Protein AF-A0A3C0WL64-F1 (afdb_monomer)

Secondary structure (DSSP, 8-state):
----PPPPEEEESSHHHHHTS-TTT-SEEEEB-GGG-TTPBPPHHHHHHHHTT-

Structure (mmCIF, N/CA/C/O backbone):
data_AF-A0A3C0WL64-F1
#
_entry.id   AF-A0A3C0WL64-F1
#
loop_
_atom_site.group_PDB
_atom_site.id
_atom_site.type_symbol
_atom_site.label_atom_id
_atom_site.label_alt_id
_atom_site.label_comp_id
_atom_site.label_asym_id
_atom_site.label_entity_id
_atom_site.label_seq_id
_atom_site.pdbx_PDB_ins_code
_atom_site.Cartn_x
_atom_site.Cartn_y
_atom_site.Cartn_z
_atom_site.occupancy
_atom_site.B_iso_or_equiv
_atom_site.auth_seq_id
_atom_site.auth_comp_id
_atom_site.auth_asym_id
_atom_site.auth_atom_id
_atom_site.pdbx_PDB_model_num
ATOM 1 N N . MET A 1 1 ? -29.538 9.527 9.189 1.00 49.06 1 MET A N 1
ATOM 2 C CA . MET A 1 1 ? -28.206 9.357 9.804 1.00 49.06 1 MET A CA 1
ATOM 3 C C . MET A 1 1 ? -27.599 8.107 9.199 1.00 49.06 1 MET A C 1
ATOM 5 O O . MET A 1 1 ? -28.138 7.035 9.427 1.00 49.06 1 MET A O 1
ATOM 9 N N . GLY A 1 2 ? -26.596 8.245 8.329 1.00 53.91 2 GLY A N 1
ATOM 10 C CA . GLY A 1 2 ? -25.928 7.083 7.742 1.00 53.91 2 GLY A CA 1
ATOM 11 C C . GLY A 1 2 ? -25.080 6.393 8.804 1.00 53.91 2 GLY A C 1
ATOM 12 O O . GLY A 1 2 ? -24.214 7.027 9.397 1.00 53.91 2 GLY A O 1
ATOM 13 N N . THR A 1 3 ? -25.336 5.117 9.063 1.00 62.53 3 THR A N 1
ATOM 14 C CA . THR A 1 3 ? -24.527 4.252 9.933 1.00 62.53 3 THR A CA 1
ATOM 15 C C . THR A 1 3 ? -23.288 3.760 9.179 1.00 62.53 3 THR A C 1
ATOM 17 O O . THR A 1 3 ? -23.088 2.559 9.023 1.00 62.53 3 THR A O 1
ATOM 20 N N . GLY A 1 4 ? -22.502 4.674 8.607 1.00 63.34 4 GLY A N 1
ATOM 21 C CA . GLY A 1 4 ? -21.293 4.302 7.874 1.00 63.34 4 GLY A CA 1
ATOM 22 C C . GLY A 1 4 ? -20.183 3.952 8.856 1.00 63.34 4 GLY A C 1
ATOM 23 O O . GLY A 1 4 ? -19.659 4.853 9.507 1.00 63.34 4 GLY A O 1
ATOM 24 N N . MET A 1 5 ? -19.839 2.667 8.984 1.00 76.00 5 MET A N 1
ATOM 25 C CA . MET A 1 5 ? -18.570 2.269 9.601 1.00 76.00 5 MET A CA 1
ATOM 26 C C . MET A 1 5 ? -17.433 2.973 8.856 1.00 76.00 5 MET A C 1
ATOM 28 O O . MET A 1 5 ? -17.384 2.953 7.628 1.00 76.00 5 MET A O 1
ATOM 32 N N . THR A 1 6 ? -16.544 3.632 9.593 1.00 85.38 6 THR A N 1
ATOM 33 C CA . THR A 1 6 ? -15.317 4.187 9.023 1.00 85.38 6 THR A CA 1
ATOM 34 C C . THR A 1 6 ? -14.329 3.056 8.798 1.00 85.38 6 THR A C 1
ATOM 36 O O . THR A 1 6 ? -13.954 2.372 9.751 1.00 85.38 6 THR A O 1
ATOM 39 N N . GLU A 1 7 ? -13.894 2.885 7.560 1.00 91.50 7 GLU A N 1
ATOM 40 C CA . GLU A 1 7 ? -12.889 1.897 7.181 1.00 91.50 7 GLU A CA 1
ATOM 41 C C . GLU A 1 7 ? -11.509 2.554 7.076 1.00 91.50 7 GLU A C 1
ATOM 43 O O . GLU A 1 7 ? -11.379 3.702 6.643 1.00 91.50 7 GLU A O 1
ATOM 48 N N . LEU A 1 8 ? -10.469 1.832 7.498 1.00 93.81 8 LEU A N 1
ATOM 49 C CA . LEU A 1 8 ? -9.096 2.323 7.461 1.00 93.81 8 LEU A CA 1
ATOM 50 C C . LEU A 1 8 ? -8.442 1.972 6.122 1.00 93.81 8 LEU A C 1
ATOM 52 O O . LEU A 1 8 ? -8.274 0.797 5.794 1.00 93.81 8 LEU A O 1
ATOM 56 N N . LEU A 1 9 ? -8.021 3.003 5.391 1.00 95.31 9 LEU A N 1
ATOM 57 C CA . LEU A 1 9 ? -7.146 2.888 4.229 1.00 95.31 9 LEU A CA 1
ATOM 58 C C . LEU A 1 9 ? -5.728 3.306 4.619 1.00 95.31 9 LEU A C 1
ATOM 60 O O . LEU A 1 9 ? -5.535 4.373 5.204 1.00 95.31 9 LEU A O 1
ATOM 64 N N . VAL A 1 10 ? -4.737 2.495 4.252 1.00 95.69 10 VAL A N 1
ATOM 65 C CA . VAL A 1 10 ? -3.318 2.806 4.457 1.00 95.69 10 VAL A CA 1
ATOM 66 C C . VAL A 1 10 ? -2.591 2.786 3.119 1.00 95.69 10 VAL A C 1
ATOM 68 O O . VAL A 1 10 ? -2.611 1.778 2.418 1.00 95.69 10 VAL A O 1
ATOM 71 N N . SER A 1 11 ? -1.927 3.893 2.777 1.00 96.44 11 SER A N 1
ATOM 72 C CA . SER A 1 11 ? -1.020 3.931 1.628 1.00 96.44 11 SER A CA 1
ATOM 73 C C . 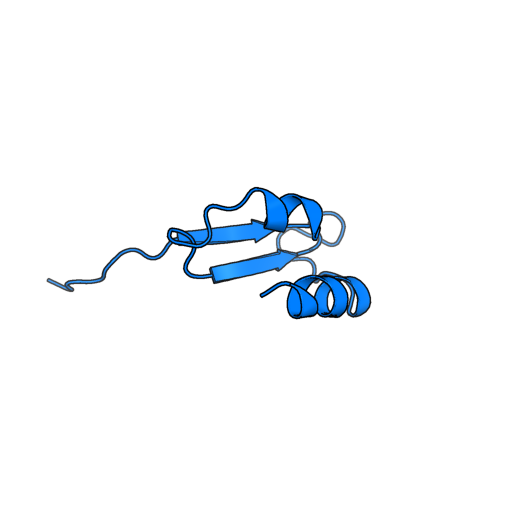SER A 1 11 ? 0.363 3.406 2.016 1.00 96.44 11 SER A C 1
ATOM 75 O O . SER A 1 11 ? 0.974 3.942 2.940 1.00 96.44 11 SER A O 1
ATOM 77 N N . ILE A 1 12 ? 0.880 2.438 1.264 1.00 96.12 12 ILE A N 1
ATOM 78 C CA . ILE A 1 12 ? 2.224 1.874 1.410 1.00 96.12 12 ILE A CA 1
ATOM 79 C C . ILE A 1 12 ? 3.050 2.027 0.130 1.00 96.12 12 ILE A C 1
ATOM 81 O O . ILE A 1 12 ? 2.525 2.197 -0.974 1.00 96.12 12 ILE A O 1
ATOM 85 N N . ARG A 1 13 ? 4.368 1.929 0.291 1.00 95.00 13 ARG A N 1
ATOM 86 C CA . ARG A 1 13 ? 5.374 2.004 -0.777 1.00 95.00 13 ARG A CA 1
ATOM 87 C C . ARG A 1 13 ? 6.213 0.739 -0.888 1.00 95.00 13 ARG A C 1
ATOM 89 O O . ARG A 1 13 ? 7.065 0.650 -1.760 1.00 95.00 13 ARG A O 1
ATOM 96 N N . SER A 1 14 ? 6.051 -0.250 -0.019 1.00 94.00 14 SER A N 1
ATOM 97 C CA . SER A 1 14 ? 6.849 -1.475 -0.107 1.00 94.00 14 SER A CA 1
ATOM 98 C C . SER A 1 14 ? 6.170 -2.649 0.581 1.00 94.00 14 SER A C 1
AT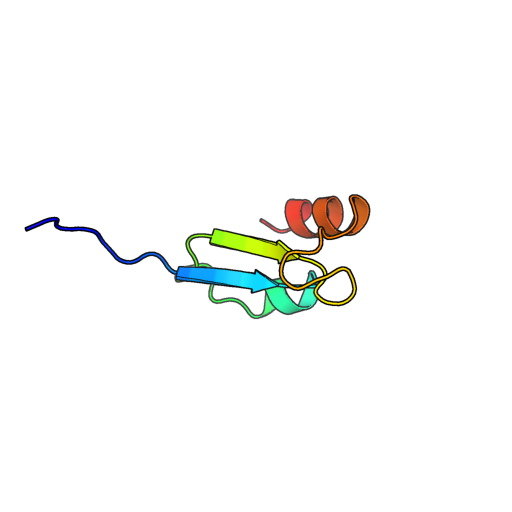OM 100 O O . SER A 1 14 ? 5.279 -2.484 1.411 1.00 94.00 14 SER A O 1
ATOM 102 N N . ALA A 1 15 ? 6.631 -3.854 0.254 1.00 93.69 15 ALA A N 1
ATOM 103 C CA . ALA A 1 15 ? 6.220 -5.063 0.958 1.00 93.69 15 ALA A CA 1
ATOM 104 C C . ALA A 1 15 ? 6.666 -5.078 2.434 1.00 93.69 15 ALA A C 1
ATOM 106 O O . ALA A 1 15 ? 6.043 -5.757 3.245 1.00 93.69 15 ALA A O 1
ATOM 107 N N . ASP A 1 16 ? 7.713 -4.331 2.788 1.00 94.62 16 ASP A N 1
ATOM 108 C CA . ASP A 1 16 ? 8.170 -4.217 4.176 1.00 94.62 16 ASP A CA 1
ATOM 109 C C . ASP A 1 16 ? 7.200 -3.371 5.009 1.00 94.62 16 ASP A C 1
ATOM 111 O O . ASP A 1 16 ? 6.920 -3.700 6.159 1.00 94.62 16 ASP A O 1
ATOM 115 N N . GLU A 1 17 ? 6.623 -2.318 4.416 1.00 94.81 17 GLU A N 1
ATOM 116 C CA . GLU A 1 17 ? 5.565 -1.530 5.057 1.00 94.81 17 GLU A CA 1
ATOM 117 C C . GLU A 1 17 ? 4.290 -2.373 5.251 1.00 94.81 17 GLU A C 1
ATOM 119 O O . GLU A 1 17 ? 3.646 -2.257 6.290 1.00 94.81 17 GLU A O 1
ATOM 124 N N . LEU A 1 18 ? 3.963 -3.286 4.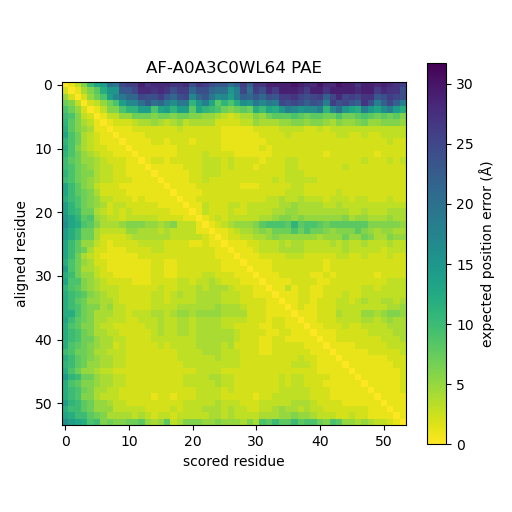321 1.00 94.31 18 LEU A N 1
ATOM 125 C CA . LEU A 1 18 ? 2.857 -4.243 4.492 1.00 94.31 18 LEU A CA 1
ATOM 126 C C . LEU A 1 18 ? 3.064 -5.150 5.717 1.00 94.31 18 LEU A C 1
ATOM 128 O O . LEU A 1 18 ? 2.117 -5.409 6.458 1.00 94.31 18 LEU A O 1
ATOM 132 N N . ALA A 1 19 ? 4.295 -5.620 5.940 1.00 92.88 19 ALA A N 1
ATOM 133 C CA . ALA A 1 19 ? 4.616 -6.581 6.998 1.00 92.88 19 ALA A CA 1
ATOM 134 C C . ALA A 1 19 ? 4.413 -6.031 8.422 1.00 92.88 19 ALA A C 1
ATOM 136 O O . ALA A 1 19 ? 4.305 -6.811 9.366 1.00 92.88 19 ALA A O 1
ATOM 137 N N . VAL A 1 20 ? 4.356 -4.706 8.582 1.00 94.19 20 VAL A N 1
ATOM 138 C CA . VAL A 1 20 ? 4.116 -4.051 9.877 1.00 94.19 20 VAL A CA 1
ATOM 139 C C . VAL A 1 20 ? 2.665 -3.599 10.063 1.00 94.19 20 VAL A C 1
ATOM 141 O O . VAL A 1 20 ? 2.328 -3.081 11.129 1.00 94.19 20 VAL A O 1
ATOM 144 N N . LEU A 1 21 ? 1.798 -3.776 9.057 1.00 92.56 21 LEU A N 1
ATOM 145 C CA . LEU A 1 21 ? 0.394 -3.383 9.166 1.00 92.56 21 LEU A CA 1
ATOM 146 C C . LEU A 1 21 ? -0.396 -4.363 10.047 1.00 92.56 21 LEU A C 1
ATOM 148 O O . LEU A 1 21 ? -0.273 -5.582 9.877 1.00 92.56 21 LEU A O 1
ATOM 152 N N . PRO A 1 22 ? -1.271 -3.853 10.934 1.00 90.69 22 PRO A N 1
ATOM 153 C CA . PRO A 1 22 ? -2.233 -4.682 11.644 1.00 90.69 22 PRO A CA 1
ATOM 154 C C . PRO A 1 22 ? -3.304 -5.171 10.660 1.00 90.69 22 PRO A C 1
ATOM 156 O O . PRO A 1 22 ? -4.234 -4.436 10.328 1.00 90.69 22 PRO A O 1
ATOM 159 N N . GLN A 1 23 ? -3.161 -6.415 10.195 1.00 80.31 23 GLN A N 1
ATOM 160 C CA . GLN A 1 23 ? -4.011 -7.006 9.149 1.00 80.31 23 GLN A CA 1
ATOM 161 C C . GLN A 1 23 ? -5.507 -6.973 9.510 1.00 80.31 23 GLN A C 1
ATOM 163 O O . GLN A 1 23 ? -6.341 -6.744 8.644 1.00 80.31 23 GLN A O 1
ATOM 168 N N . ASP A 1 24 ? -5.844 -7.088 10.797 1.00 86.56 24 ASP A N 1
ATOM 169 C CA . ASP A 1 24 ? -7.235 -7.086 11.273 1.00 86.56 24 ASP A CA 1
ATOM 170 C C . ASP A 1 24 ? -7.872 -5.686 11.351 1.00 86.56 24 ASP A C 1
ATOM 172 O O . ASP A 1 24 ? -9.052 -5.553 11.667 1.00 86.56 24 ASP A O 1
ATOM 176 N N . SER A 1 25 ? -7.096 -4.618 11.137 1.00 89.56 25 SER A N 1
ATOM 177 C CA . SER A 1 25 ? -7.565 -3.230 11.287 1.00 89.56 25 SER A CA 1
ATOM 178 C C . SER A 1 25 ? -7.557 -2.4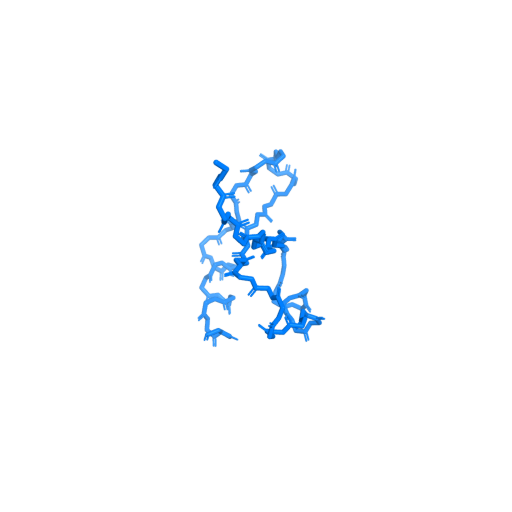33 9.988 1.00 89.56 25 SER A C 1
ATOM 180 O O . SER A 1 25 ? -8.144 -1.354 9.947 1.00 89.56 25 SER A O 1
ATOM 182 N N . VAL A 1 26 ? -6.888 -2.923 8.943 1.00 94.38 26 VAL A N 1
ATOM 183 C CA . VAL A 1 26 ? -6.772 -2.235 7.654 1.00 94.38 26 VAL A CA 1
ATOM 184 C C . VAL A 1 26 ? -7.766 -2.842 6.674 1.00 94.38 26 VAL A C 1
ATOM 186 O O . VAL A 1 26 ? -7.667 -4.011 6.325 1.00 94.38 26 VAL A O 1
ATOM 189 N N . ALA A 1 27 ? -8.711 -2.032 6.206 1.00 93.75 27 ALA A N 1
ATOM 190 C CA . ALA A 1 27 ? -9.692 -2.461 5.216 1.00 93.75 27 ALA A CA 1
ATOM 191 C C . ALA A 1 27 ? -9.125 -2.395 3.792 1.00 93.75 27 ALA A C 1
ATOM 193 O O . ALA A 1 27 ? -9.457 -3.221 2.946 1.00 93.75 27 ALA A O 1
ATOM 194 N N . ILE A 1 28 ? -8.277 -1.394 3.521 1.00 93.69 28 ILE A N 1
ATOM 195 C CA . ILE A 1 28 ? -7.711 -1.157 2.192 1.00 93.69 28 ILE A CA 1
ATOM 196 C C . ILE A 1 28 ? -6.223 -0.842 2.306 1.00 93.69 28 ILE A C 1
ATOM 198 O O . ILE A 1 28 ? -5.816 0.081 3.015 1.00 93.69 28 ILE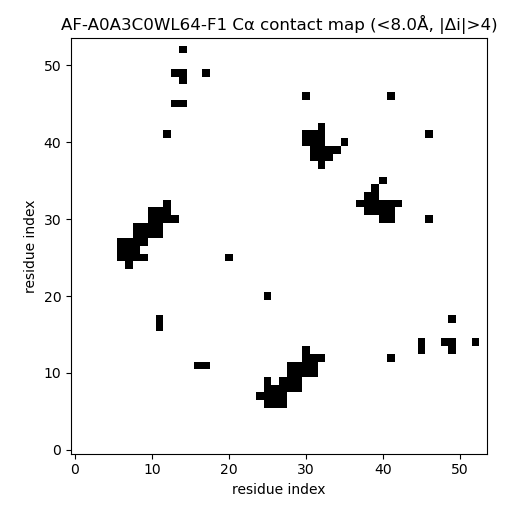 A O 1
ATOM 202 N N . VAL A 1 29 ? -5.420 -1.575 1.540 1.00 94.56 29 VAL A N 1
ATOM 203 C CA . VAL A 1 29 ? -4.008 -1.270 1.308 1.00 94.56 29 VAL A CA 1
ATOM 204 C C . VAL A 1 29 ? -3.881 -0.614 -0.065 1.00 94.56 29 VAL A C 1
ATOM 206 O O . VAL A 1 29 ? -4.146 -1.238 -1.090 1.00 94.56 29 VAL A O 1
ATOM 209 N N . ASP A 1 30 ? -3.487 0.654 -0.079 1.00 95.38 30 ASP A N 1
ATOM 210 C CA . ASP A 1 30 ? -3.223 1.439 -1.286 1.00 95.38 30 ASP A CA 1
ATOM 211 C C . ASP A 1 30 ? -1.719 1.418 -1.593 1.00 95.38 30 ASP A C 1
ATOM 213 O O . ASP A 1 30 ? -0.907 1.739 -0.730 1.00 95.38 30 ASP A O 1
ATOM 217 N N . VAL A 1 31 ? -1.316 1.036 -2.806 1.00 96.00 31 VAL A N 1
ATOM 218 C CA . VAL A 1 31 ? 0.104 0.949 -3.187 1.00 96.00 31 VAL A CA 1
ATOM 219 C C . VAL A 1 31 ? 0.449 2.093 -4.137 1.00 96.00 31 VAL A C 1
ATOM 221 O O . VAL A 1 31 ? 0.024 2.096 -5.296 1.00 96.00 31 VAL A O 1
ATOM 224 N N . LYS A 1 32 ? 1.266 3.046 -3.675 1.00 95.81 32 LYS A N 1
ATOM 225 C CA . LYS A 1 32 ? 1.597 4.263 -4.436 1.00 95.81 32 LYS A CA 1
ATOM 226 C C . LYS A 1 32 ? 3.076 4.632 -4.393 1.00 95.81 32 LYS A C 1
ATOM 228 O O . LYS A 1 32 ? 3.812 4.212 -3.505 1.00 95.81 32 LYS A O 1
ATOM 233 N N . GLU A 1 33 ? 3.482 5.481 -5.332 1.00 95.75 33 GLU A N 1
ATOM 234 C CA . GLU A 1 33 ? 4.826 6.041 -5.458 1.00 95.75 33 GLU A CA 1
ATOM 235 C C . GLU A 1 33 ? 4.778 7.580 -5.381 1.00 95.75 33 GLU A C 1
ATOM 237 O O . GLU A 1 33 ? 4.603 8.252 -6.401 1.00 95.75 33 GLU A O 1
ATOM 242 N N . PRO A 1 34 ? 4.930 8.169 -4.177 1.00 94.25 34 PRO A N 1
ATOM 243 C CA . PRO A 1 34 ? 4.861 9.615 -3.976 1.00 94.25 34 PRO A CA 1
ATOM 244 C C . PRO A 1 34 ? 5.902 10.407 -4.773 1.00 94.25 34 PRO A C 1
ATOM 246 O O . PRO A 1 34 ? 5.680 11.583 -5.067 1.00 94.25 34 PRO A O 1
ATOM 249 N N . SER A 1 35 ? 7.036 9.785 -5.130 1.00 94.94 35 SER A N 1
ATOM 250 C CA . SER A 1 35 ? 8.056 10.434 -5.963 1.00 94.94 35 SER A CA 1
ATOM 251 C C . SER A 1 35 ? 7.597 10.652 -7.411 1.00 94.94 35 SER A C 1
ATOM 253 O O . SER A 1 35 ? 8.094 11.562 -8.072 1.00 94.94 35 SER A O 1
ATOM 255 N N . ALA A 1 36 ? 6.590 9.903 -7.875 1.00 94.56 36 ALA A N 1
ATOM 256 C CA . ALA A 1 36 ? 5.906 10.107 -9.153 1.00 94.56 36 ALA A CA 1
ATOM 257 C C . ALA A 1 36 ? 4.677 11.042 -9.039 1.00 94.56 36 ALA A C 1
ATOM 259 O O . ALA A 1 36 ? 3.914 11.190 -9.995 1.00 94.56 36 ALA A O 1
ATOM 260 N N . GLY A 1 37 ? 4.475 11.678 -7.878 1.00 96.19 37 GLY A N 1
ATOM 261 C CA . GLY A 1 37 ? 3.342 12.550 -7.558 1.00 96.19 37 GLY A CA 1
ATOM 262 C C . GLY A 1 37 ? 2.545 12.047 -6.351 1.00 96.19 37 GLY A C 1
ATOM 263 O O . GLY A 1 37 ? 2.656 10.894 -5.962 1.00 96.19 37 GLY A O 1
ATOM 264 N N . SER A 1 38 ? 1.695 12.895 -5.757 1.00 94.19 38 SER A N 1
ATOM 265 C CA . SER A 1 38 ? 0.953 12.570 -4.514 1.00 94.19 38 SER A CA 1
ATOM 266 C C . SER A 1 38 ? 0.140 11.260 -4.583 1.00 94.19 38 SER A C 1
ATOM 268 O O . SER A 1 38 ? 0.023 10.536 -3.592 1.00 94.19 38 SER A O 1
ATOM 270 N N . LEU A 1 39 ? -0.377 10.943 -5.775 1.00 94.75 39 LEU A N 1
ATOM 271 C CA . LEU A 1 39 ? -1.087 9.703 -6.116 1.00 94.75 39 LEU A CA 1
ATOM 272 C C . LEU A 1 39 ? -0.369 8.947 -7.248 1.00 94.75 39 LEU A C 1
ATOM 274 O O . LEU A 1 39 ? -1.007 8.311 -8.084 1.00 94.75 39 LEU A O 1
ATOM 278 N N . GLY A 1 40 ? 0.954 9.093 -7.329 1.00 96.75 40 GLY A N 1
ATOM 279 C CA . GLY A 1 40 ? 1.765 8.452 -8.353 1.00 96.75 40 GLY A CA 1
ATOM 280 C C . GLY A 1 40 ? 1.602 6.930 -8.293 1.00 96.75 40 GLY A C 1
ATOM 281 O O . GLY A 1 40 ? 1.607 6.364 -7.197 1.00 96.75 40 GLY A O 1
ATOM 282 N N . PRO A 1 41 ? 1.428 6.246 -9.434 1.00 95.94 41 PRO A N 1
ATOM 283 C CA . PRO A 1 41 ? 1.258 4.802 -9.441 1.00 95.94 41 PRO A CA 1
ATOM 284 C C . PRO A 1 41 ? 2.569 4.107 -9.064 1.00 95.94 41 PRO A C 1
ATOM 286 O O . PRO A 1 41 ? 3.635 4.446 -9.578 1.00 95.94 41 PRO A O 1
ATOM 289 N N . ALA A 1 42 ? 2.480 3.094 -8.205 1.00 96.19 42 ALA A N 1
ATOM 290 C CA . ALA A 1 42 ? 3.575 2.153 -8.010 1.00 96.19 42 ALA A CA 1
ATOM 291 C C . ALA A 1 42 ? 3.837 1.323 -9.280 1.00 96.19 42 ALA A C 1
ATOM 293 O O . ALA A 1 42 ? 2.964 1.156 -10.137 1.00 96.19 42 ALA A O 1
ATOM 294 N N . SER A 1 43 ? 5.049 0.780 -9.400 1.00 95.50 43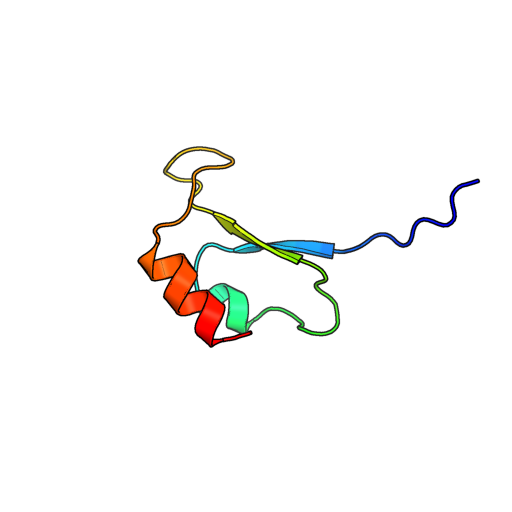 SER A N 1
ATOM 295 C CA . SER A 1 43 ? 5.420 -0.038 -10.561 1.00 95.50 43 SER A CA 1
ATOM 296 C C . SER A 1 43 ? 4.638 -1.366 -10.608 1.00 95.50 43 SER A C 1
ATOM 298 O O . SER A 1 43 ? 4.282 -1.904 -9.555 1.00 95.50 43 SER A O 1
ATOM 300 N N . PRO A 1 44 ? 4.413 -1.967 -11.795 1.00 95.25 44 PRO A N 1
ATOM 301 C CA . PRO A 1 44 ? 3.741 -3.265 -11.898 1.00 95.25 44 PRO A CA 1
ATOM 302 C C . PRO A 1 44 ? 4.420 -4.382 -11.094 1.00 95.25 44 PRO A C 1
ATOM 304 O O . PRO A 1 44 ? 3.741 -5.255 -10.559 1.00 95.25 44 PRO A O 1
ATOM 307 N N . ASP A 1 45 ? 5.748 -4.362 -10.985 1.00 95.12 45 ASP A N 1
ATOM 308 C CA . ASP A 1 45 ? 6.498 -5.380 -10.241 1.00 95.12 45 ASP A CA 1
ATOM 309 C C . ASP A 1 45 ? 6.306 -5.246 -8.730 1.00 95.12 45 ASP A C 1
ATOM 311 O O . ASP A 1 45 ? 6.141 -6.245 -8.033 1.00 95.12 45 ASP A O 1
ATOM 315 N N . GLN A 1 46 ? 6.235 -4.016 -8.228 1.00 93.69 46 GLN A N 1
ATOM 316 C CA . GLN A 1 46 ? 5.921 -3.720 -6.831 1.00 93.69 46 GLN A CA 1
ATOM 3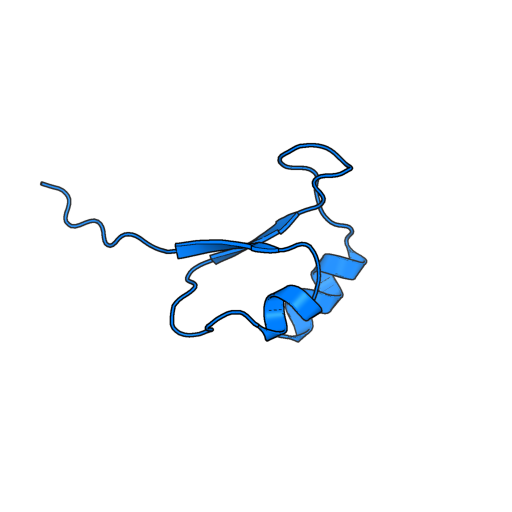17 C C . GLN A 1 46 ? 4.485 -4.126 -6.480 1.00 93.69 46 GLN A C 1
ATOM 319 O O . GLN A 1 46 ? 4.263 -4.738 -5.436 1.00 93.69 46 GLN A O 1
ATOM 324 N N . TRP A 1 47 ? 3.531 -3.872 -7.383 1.00 93.12 47 TRP A N 1
ATOM 325 C CA . TRP A 1 47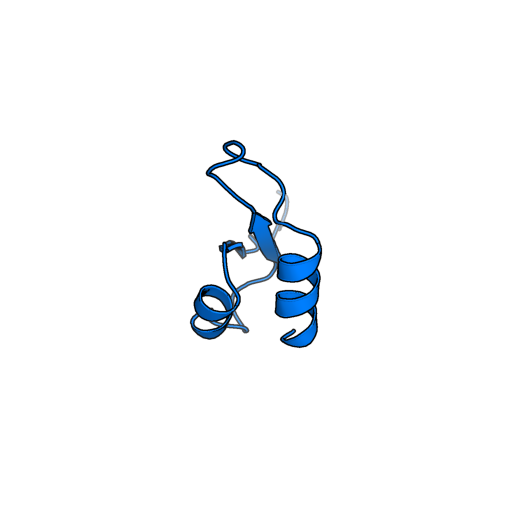 ? 2.158 -4.370 -7.263 1.00 93.12 47 TRP A CA 1
ATOM 326 C C . TRP A 1 47 ? 2.116 -5.896 -7.177 1.00 93.12 47 TRP A C 1
ATOM 328 O O . TRP A 1 47 ? 1.503 -6.437 -6.262 1.00 93.12 47 TRP A O 1
ATOM 338 N N . ARG A 1 48 ? 2.802 -6.598 -8.090 1.00 94.94 48 ARG A N 1
ATOM 339 C CA . ARG A 1 48 ? 2.876 -8.069 -8.076 1.00 94.94 48 ARG A CA 1
ATOM 340 C C . ARG A 1 48 ? 3.499 -8.590 -6.788 1.00 94.94 48 ARG A C 1
ATOM 342 O O . ARG A 1 48 ? 2.959 -9.512 -6.189 1.00 94.94 48 ARG A O 1
ATOM 349 N N . LEU A 1 49 ? 4.609 -7.998 -6.352 1.00 94.69 49 LEU A N 1
ATOM 350 C CA . LEU A 1 49 ? 5.292 -8.398 -5.126 1.00 94.69 49 LEU A CA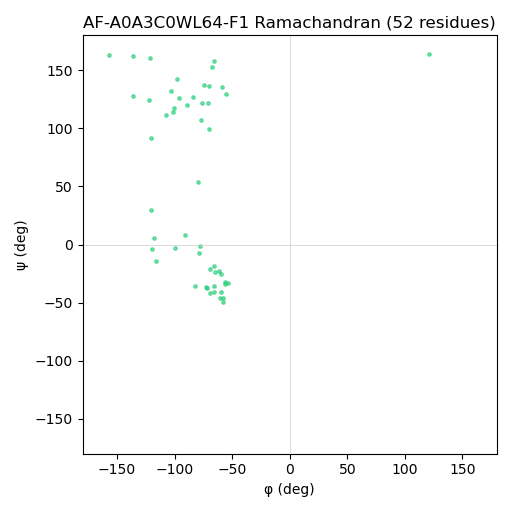 1
ATOM 351 C C . LEU A 1 49 ? 4.364 -8.292 -3.909 1.00 94.69 49 LEU A C 1
ATOM 353 O O . LEU A 1 49 ? 4.296 -9.224 -3.110 1.00 94.69 49 LEU A O 1
ATOM 357 N N . ILE A 1 50 ? 3.639 -7.181 -3.783 1.00 93.75 50 ILE A N 1
ATOM 358 C CA . ILE A 1 50 ? 2.710 -6.948 -2.672 1.00 93.75 50 ILE A CA 1
ATOM 359 C C . ILE A 1 50 ? 1.493 -7.874 -2.772 1.00 93.75 50 ILE A C 1
ATOM 361 O O . ILE A 1 50 ? 1.126 -8.487 -1.777 1.00 93.75 50 ILE A O 1
ATOM 365 N N . ALA A 1 51 ? 0.935 -8.068 -3.969 1.00 91.12 51 ALA A N 1
ATOM 366 C CA . ALA A 1 51 ? -0.215 -8.944 -4.190 1.00 91.12 51 ALA A CA 1
ATOM 367 C C . ALA A 1 51 ? 0.050 -10.421 -3.839 1.00 91.12 51 ALA A C 1
ATOM 369 O O . ALA A 1 51 ? -0.887 -11.151 -3.558 1.00 91.12 51 ALA A O 1
ATOM 370 N N . THR A 1 52 ? 1.308 -10.879 -3.825 1.00 94.12 52 THR A N 1
ATOM 371 C CA . THR A 1 52 ? 1.647 -12.248 -3.375 1.00 94.12 52 THR A CA 1
ATOM 372 C C . THR A 1 52 ? 1.659 -12.430 -1.851 1.00 94.12 52 THR A C 1
ATOM 374 O O . THR A 1 52 ? 1.956 -13.524 -1.373 1.00 94.12 52 THR A O 1
ATOM 377 N N . LYS A 1 53 ? 1.403 -11.367 -1.081 1.00 87.12 53 LYS A N 1
ATOM 378 C CA . LYS A 1 53 ? 1.544 -11.331 0.384 1.00 87.12 53 LYS A CA 1
ATOM 379 C C . LYS A 1 53 ? 0.228 -11.054 1.126 1.00 87.12 53 LYS A C 1
ATOM 381 O O . LYS A 1 53 ? 0.273 -10.899 2.344 1.00 87.12 53 LYS A O 1
ATOM 386 N N . ILE A 1 54 ? -0.892 -10.986 0.406 1.00 82.06 54 ILE A N 1
ATOM 387 C CA . ILE A 1 54 ? -2.261 -10.740 0.894 1.00 82.06 54 ILE A CA 1
ATOM 388 C C . ILE A 1 54 ? -3.174 -11.821 0.322 1.00 82.06 54 ILE A C 1
ATOM 390 O O . ILE A 1 54 ? -4.058 -12.291 1.065 1.00 82.06 54 ILE A O 1
#

Sequence (54 aa):
MGTGMTELLVSIRSADELAVLPQDSVAIVDVKEPSAGSLGPASPDQWRLIATKI

Radius of gyration: 12.86 Å; Cα contacts (8 Å, |Δi|>4): 57; chains: 1; bounding box: 36×25×24 Å

Foldseek 3Di:
DDPDDDAAEDEDAALVVVVPDPPVRHPYYHYADCVCPPRHHHDPVRVVVNVVVD

pLDDT: mean 90.37, std 10.35, range [49.06, 96.75]

Nearest PDB structures (foldseek):
  3iwp-assembly5_C  TM=8.210E-01  e=4.038E+00  Homo sapiens
  2bdq-assembly1_B  TM=8.134E-01  e=6.524E+00  Streptococcus agalactiae
  1x7i-assembly1_A  TM=7.167E-01  e=5.311E+00  Shigella flexneri 2a str. 301

Mean predicted aligned error: 4.63 Å

Solvent-accessible surface area (backbone atoms only — not comparable to full-atom values): 3521 Å² total; per-residue (Å²): 134,85,88,70,80,85,75,40,72,47,81,37,77,47,63,70,57,55,74,72,52,62,73,94,65,50,74,38,82,42,70,38,26,60,92,72,34,94,81,12,74,48,54,72,66,58,51,52,59,40,64,75,76,114